Protein AF-D6D326-F1 (afdb_monomer_lite)

Sequence (74 aa):
MEYDNHLDTLGERNSYSKTDPDATFMHMKEDTMKNGQTKPGYNLQIGTENQFLIDFRLFPNPTDTLTLIPFPLL

Secondary structure (DSSP, 8-state):
-HHHHHHHHHTT-S-GGG--TT-EEE--SS-TT-S---EEE-EEEEEEETTEEEEEEEE--S-----SS-----

Organism: NCBI:txid657309

Structure (mmCIF, N/CA/C/O backbone):
data_AF-D6D326-F1
#
_entry.id   AF-D6D326-F1
#
loop_
_atom_site.group_PDB
_atom_site.id
_atom_site.type_symbol
_atom_site.label_atom_id
_atom_site.label_alt_id
_atom_site.label_comp_id
_atom_site.label_asym_id
_atom_site.label_entity_id
_atom_site.label_seq_id
_atom_site.pdbx_PDB_ins_code
_atom_site.Cartn_x
_atom_site.Cartn_y
_atom_site.Cartn_z
_atom_site.occupancy
_atom_site.B_iso_or_equiv
_atom_site.auth_seq_id
_atom_site.auth_comp_id
_atom_site.auth_asym_id
_atom_site.auth_atom_id
_atom_site.pdbx_PDB_model_num
ATOM 1 N N . MET A 1 1 ? -9.902 -20.966 -15.640 1.00 67.38 1 MET A N 1
ATOM 2 C CA . MET A 1 1 ? -9.808 -19.494 -15.741 1.00 67.38 1 MET A CA 1
ATOM 3 C C . MET A 1 1 ? -8.805 -18.929 -14.753 1.00 67.38 1 MET A C 1
ATOM 5 O O . MET A 1 1 ? -7.744 -18.563 -15.221 1.00 67.38 1 MET A O 1
ATOM 9 N N . GLU A 1 2 ? -9.040 -18.913 -13.432 1.00 78.94 2 GLU A N 1
ATOM 10 C CA . GLU A 1 2 ? -8.004 -18.408 -12.499 1.00 78.94 2 GLU A CA 1
ATOM 11 C C . GLU A 1 2 ? -6.676 -19.166 -12.609 1.00 78.94 2 GLU A C 1
ATOM 13 O O . GLU A 1 2 ? -5.626 -18.552 -12.751 1.00 78.94 2 GLU A O 1
ATOM 18 N N . TYR A 1 3 ? -6.724 -20.501 -12.620 1.00 75.50 3 TYR A N 1
ATOM 19 C CA . TYR A 1 3 ? -5.525 -21.330 -12.764 1.00 75.50 3 TYR A CA 1
ATOM 20 C C . TYR A 1 3 ? -4.740 -21.033 -14.056 1.00 75.50 3 TYR A C 1
ATOM 22 O O . TYR A 1 3 ? -3.516 -20.936 -14.030 1.00 75.50 3 TYR A O 1
ATOM 30 N N . ASP A 1 4 ? -5.445 -20.827 -15.169 1.00 84.75 4 ASP A N 1
ATOM 31 C CA . ASP A 1 4 ? -4.829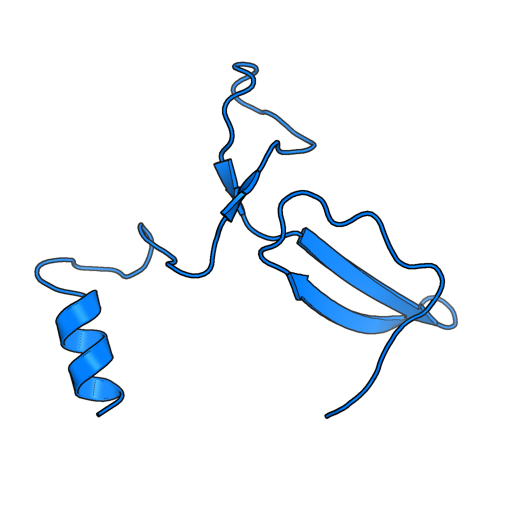 -20.542 -16.470 1.00 84.75 4 ASP A CA 1
ATOM 32 C C . ASP A 1 4 ? -4.209 -19.134 -16.499 1.00 84.75 4 ASP A C 1
ATOM 34 O O . ASP A 1 4 ? -3.108 -18.956 -17.011 1.00 84.75 4 ASP A O 1
ATOM 38 N N . ASN A 1 5 ? -4.862 -18.150 -15.868 1.00 81.56 5 ASN A N 1
ATOM 39 C CA . ASN A 1 5 ? -4.340 -16.787 -15.718 1.00 81.56 5 ASN A CA 1
ATOM 40 C C . ASN A 1 5 ? -3.069 -16.755 -14.857 1.00 81.56 5 ASN A C 1
ATOM 42 O O . ASN A 1 5 ? -2.135 -16.006 -15.141 1.00 81.56 5 ASN A O 1
ATOM 46 N N . HIS A 1 6 ? -3.023 -17.579 -13.809 1.00 78.50 6 HIS A N 1
ATOM 47 C CA . HIS A 1 6 ? -1.833 -17.760 -12.985 1.00 78.50 6 HIS A CA 1
ATOM 48 C C . HIS A 1 6 ? -0.675 -18.350 -13.799 1.00 78.50 6 HIS A C 1
ATOM 50 O O . HIS A 1 6 ? 0.435 -17.828 -13.734 1.00 78.50 6 HIS A O 1
ATOM 56 N N . LEU A 1 7 ? -0.926 -19.383 -14.612 1.00 80.19 7 LEU A N 1
ATOM 57 C CA . LEU A 1 7 ? 0.091 -19.960 -15.498 1.00 80.19 7 LEU A CA 1
ATOM 58 C C . LEU A 1 7 ? 0.616 -18.950 -16.531 1.00 80.19 7 LEU A C 1
ATOM 60 O O . LEU A 1 7 ? 1.827 -18.878 -16.736 1.00 80.19 7 LEU A O 1
ATOM 64 N N . ASP A 1 8 ? -0.265 -18.141 -17.122 1.00 81.31 8 ASP A N 1
ATOM 65 C CA . ASP A 1 8 ? 0.113 -17.087 -18.074 1.00 81.31 8 ASP A CA 1
ATOM 66 C C . ASP A 1 8 ? 0.953 -15.985 -17.404 1.00 81.31 8 ASP A C 1
ATOM 68 O O . ASP A 1 8 ? 2.014 -15.601 -17.895 1.00 81.31 8 ASP A O 1
ATOM 72 N N . THR A 1 9 ? 0.547 -15.550 -16.207 1.00 75.44 9 THR A N 1
ATOM 73 C CA . THR A 1 9 ? 1.273 -14.541 -15.414 1.00 75.44 9 THR A CA 1
ATOM 74 C C . THR A 1 9 ? 2.639 -15.047 -14.939 1.00 75.44 9 THR A C 1
ATOM 76 O O . THR A 1 9 ? 3.603 -14.280 -14.853 1.00 75.44 9 THR A O 1
ATOM 79 N N . LEU A 1 10 ? 2.741 -16.337 -14.607 1.00 78.38 10 LEU A N 1
ATOM 80 C CA . LEU A 1 10 ? 3.990 -16.967 -14.191 1.00 78.38 10 LEU A CA 1
ATOM 81 C C . LEU A 1 10 ? 4.990 -17.036 -15.356 1.00 78.38 10 LEU A C 1
ATOM 83 O O . LEU A 1 10 ? 6.180 -16.774 -15.155 1.00 78.38 10 LEU A O 1
ATOM 87 N N . GLY A 1 11 ? 4.520 -17.363 -16.564 1.00 79.50 11 GLY A N 1
ATOM 88 C CA . GLY A 1 11 ? 5.374 -17.588 -17.728 1.00 79.50 11 GLY A CA 1
ATOM 89 C C . GLY A 1 11 ? 6.486 -18.598 -17.414 1.00 79.50 11 GLY A C 1
ATOM 90 O O . GLY A 1 11 ? 6.245 -19.646 -16.824 1.00 79.50 11 GLY A O 1
ATOM 91 N N . GLU A 1 12 ? 7.735 -18.264 -17.745 1.00 81.25 12 GLU A N 1
ATOM 92 C CA . GLU A 1 12 ? 8.907 -19.111 -17.447 1.00 81.25 12 GLU A CA 1
ATOM 93 C C . GLU A 1 12 ? 9.504 -18.894 -16.042 1.00 81.25 12 GLU A C 1
ATOM 95 O O . GLU A 1 12 ? 10.624 -19.321 -15.744 1.00 81.25 12 GLU A O 1
ATOM 100 N N . ARG A 1 13 ? 8.818 -18.162 -15.160 1.00 71.12 13 ARG A N 1
ATOM 101 C CA . ARG A 1 13 ? 9.386 -17.749 -13.873 1.00 71.12 13 ARG A CA 1
ATOM 102 C C . ARG A 1 13 ? 9.109 -18.776 -12.786 1.00 71.12 13 ARG A C 1
ATOM 104 O O . ARG A 1 13 ? 8.045 -19.366 -12.708 1.00 71.12 13 ARG A O 1
ATOM 111 N N . ASN A 1 14 ? 10.045 -18.887 -11.848 1.00 69.81 14 ASN A N 1
ATOM 112 C CA . ASN A 1 14 ? 9.903 -19.776 -10.690 1.00 69.81 14 ASN A CA 1
ATOM 113 C C . ASN A 1 14 ? 9.149 -19.140 -9.504 1.00 69.81 14 ASN A C 1
ATOM 115 O O . ASN A 1 14 ? 8.946 -19.801 -8.489 1.00 69.81 14 ASN A O 1
ATOM 119 N N . SER A 1 15 ? 8.774 -17.856 -9.581 1.00 63.28 15 SER A N 1
ATOM 120 C CA . SER A 1 15 ? 8.018 -17.176 -8.521 1.00 63.28 15 SER A CA 1
ATOM 121 C C . SER A 1 15 ? 7.321 -15.889 -8.987 1.00 63.28 15 SER A C 1
ATOM 123 O O . SER A 1 15 ? 7.826 -15.124 -9.822 1.00 63.28 15 SER A O 1
ATOM 125 N N . TYR A 1 16 ? 6.196 -15.587 -8.332 1.00 63.56 16 TYR A N 1
ATOM 126 C CA . TYR A 1 16 ? 5.455 -14.323 -8.461 1.00 63.56 16 TYR A CA 1
ATOM 127 C C . TYR A 1 16 ? 6.178 -13.124 -7.823 1.00 63.56 16 TYR A C 1
ATO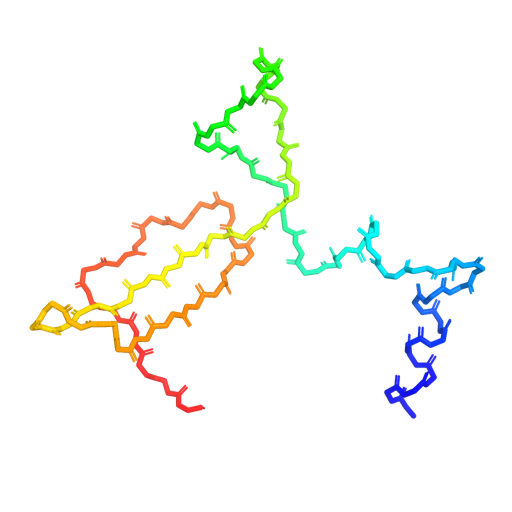M 129 O O . TYR A 1 16 ? 5.831 -11.976 -8.072 1.00 63.56 16 TYR A O 1
ATOM 137 N N . SER A 1 17 ? 7.249 -13.369 -7.060 1.00 56.97 17 SER A N 1
ATOM 138 C CA . SER A 1 17 ? 7.870 -12.380 -6.166 1.00 56.97 17 SER A CA 1
ATOM 139 C C . SER A 1 17 ? 8.454 -11.125 -6.824 1.00 56.97 17 SER A C 1
ATOM 141 O O . SER A 1 17 ? 8.799 -10.192 -6.108 1.00 56.97 17 SER A O 1
ATOM 143 N N . LYS A 1 18 ? 8.618 -11.083 -8.154 1.00 56.53 18 LYS A N 1
ATOM 144 C CA . LYS A 1 18 ? 9.241 -9.934 -8.844 1.00 56.53 18 LYS A CA 1
ATOM 145 C C . LYS A 1 18 ? 8.268 -9.021 -9.588 1.00 56.53 18 LYS A C 1
ATOM 147 O O . LYS A 1 18 ? 8.716 -8.013 -10.126 1.00 56.53 18 LYS A O 1
ATOM 152 N N . THR A 1 19 ? 6.979 -9.352 -9.675 1.00 66.06 19 THR A N 1
ATOM 153 C CA . THR A 1 19 ? 6.020 -8.485 -10.381 1.00 66.06 19 THR A CA 1
ATOM 154 C C . THR A 1 19 ? 4.645 -8.663 -9.778 1.00 66.06 19 THR A C 1
ATOM 156 O O . THR A 1 19 ? 3.908 -9.561 -10.165 1.00 66.06 19 THR A O 1
ATOM 159 N N . ASP A 1 20 ? 4.358 -7.826 -8.794 1.00 74.88 20 ASP A N 1
ATOM 160 C CA . ASP A 1 20 ? 3.007 -7.614 -8.310 1.00 74.88 20 ASP A CA 1
ATOM 161 C C . ASP A 1 20 ? 2.356 -6.556 -9.221 1.00 74.88 20 ASP A C 1
ATOM 163 O O . ASP A 1 20 ? 2.822 -5.411 -9.215 1.00 74.88 20 ASP A O 1
ATOM 167 N N . PRO A 1 21 ? 1.388 -6.932 -10.079 1.00 77.44 21 PRO A N 1
ATOM 168 C CA . PRO A 1 21 ? 0.794 -6.018 -11.053 1.00 77.44 21 PRO A CA 1
ATOM 169 C C . PRO A 1 21 ? -0.061 -4.928 -10.399 1.00 77.44 21 PRO A C 1
ATOM 171 O O . PRO A 1 21 ? -0.269 -3.886 -11.018 1.00 77.44 21 PRO A O 1
ATOM 174 N N . ASP A 1 22 ? -0.513 -5.147 -9.162 1.00 81.00 22 ASP A N 1
ATOM 175 C CA . ASP A 1 22 ? -1.368 -4.208 -8.440 1.00 81.00 22 ASP A CA 1
ATOM 176 C C . ASP A 1 22 ? -0.548 -3.154 -7.674 1.00 81.00 22 ASP A C 1
ATOM 178 O O . ASP A 1 22 ? -1.093 -2.149 -7.220 1.00 81.00 22 ASP A O 1
ATOM 182 N N . ALA A 1 23 ? 0.773 -3.329 -7.560 1.00 84.31 23 ALA A N 1
ATOM 183 C CA . ALA A 1 23 ? 1.650 -2.381 -6.885 1.00 84.31 23 ALA A CA 1
ATOM 184 C C . ALA A 1 23 ? 1.969 -1.164 -7.770 1.00 84.31 23 ALA A C 1
ATOM 186 O O . ALA A 1 23 ? 2.376 -1.291 -8.926 1.00 84.31 23 ALA A O 1
ATOM 187 N N . THR A 1 24 ? 1.915 0.035 -7.185 1.00 86.06 24 THR A N 1
ATOM 188 C CA . THR A 1 24 ? 2.258 1.284 -7.886 1.00 86.06 24 THR A CA 1
ATOM 189 C C . THR A 1 24 ? 3.599 1.830 -7.415 1.00 86.06 24 THR A C 1
ATOM 191 O O . THR A 1 24 ? 3.977 1.697 -6.252 1.00 86.06 24 THR A O 1
ATOM 194 N N . PHE A 1 25 ? 4.335 2.482 -8.317 1.00 86.31 25 PHE A N 1
ATOM 195 C CA . PHE A 1 25 ? 5.577 3.176 -7.984 1.00 86.31 25 PHE A CA 1
ATOM 196 C C . PHE A 1 25 ? 5.304 4.426 -7.141 1.00 86.31 25 PHE A C 1
ATOM 198 O O . PHE A 1 25 ? 4.676 5.377 -7.605 1.00 86.31 25 PHE A O 1
ATOM 205 N N . MET A 1 26 ? 5.821 4.440 -5.914 1.00 86.31 26 MET A N 1
ATOM 206 C CA . MET A 1 26 ? 5.620 5.509 -4.936 1.00 86.31 26 MET A CA 1
ATOM 207 C C . MET A 1 26 ? 6.941 5.981 -4.331 1.00 86.31 26 MET A C 1
ATOM 209 O O . MET A 1 26 ? 7.925 5.238 -4.286 1.00 86.31 26 MET A O 1
ATOM 213 N N . HIS A 1 27 ? 6.968 7.219 -3.835 1.00 85.56 27 HIS A N 1
ATOM 214 C CA . HIS A 1 27 ? 8.054 7.668 -2.967 1.00 85.56 27 HIS A CA 1
ATOM 215 C C . HIS A 1 27 ? 7.892 7.031 -1.587 1.00 85.56 27 HIS A C 1
ATOM 217 O O . HIS A 1 27 ? 6.900 7.256 -0.896 1.00 85.56 27 HIS A O 1
ATOM 223 N N . MET A 1 28 ? 8.879 6.235 -1.184 1.00 85.06 28 MET A N 1
ATOM 224 C CA . MET A 1 28 ? 8.875 5.604 0.133 1.00 85.06 28 MET A CA 1
ATOM 225 C C . MET A 1 28 ? 9.202 6.639 1.213 1.00 85.06 28 MET A C 1
ATOM 227 O O . MET A 1 28 ? 10.082 7.476 1.018 1.00 85.06 28 MET A O 1
ATOM 231 N N . LYS A 1 29 ? 8.535 6.550 2.375 1.00 81.25 29 LYS A N 1
ATOM 232 C CA . LYS A 1 29 ? 8.880 7.369 3.556 1.00 81.25 29 LYS A CA 1
ATOM 233 C C . LYS A 1 29 ? 10.329 7.144 3.983 1.00 81.25 29 LYS A C 1
ATOM 235 O O . LYS A 1 29 ? 11.048 8.090 4.283 1.00 81.25 29 LYS A O 1
ATOM 240 N N . GLU A 1 30 ? 10.745 5.882 3.981 1.00 84.06 30 GLU A N 1
ATOM 241 C CA . GLU A 1 30 ? 12.129 5.488 4.195 1.00 84.06 30 GLU A CA 1
ATOM 242 C C . GLU A 1 30 ? 12.756 5.105 2.859 1.00 84.06 30 GLU A C 1
ATOM 244 O O . GLU A 1 30 ? 12.396 4.102 2.238 1.00 84.06 30 GLU A O 1
ATOM 249 N N . ASP A 1 31 ? 13.719 5.906 2.413 1.00 81.50 31 ASP A N 1
ATOM 250 C CA . ASP A 1 31 ? 14.531 5.570 1.254 1.00 81.50 31 ASP A CA 1
ATOM 251 C C . ASP A 1 31 ? 15.919 5.089 1.685 1.00 81.50 31 ASP A C 1
ATOM 253 O O . ASP A 1 31 ? 16.870 5.864 1.798 1.00 81.50 31 ASP A O 1
ATOM 257 N N . THR A 1 32 ? 16.050 3.776 1.892 1.00 79.75 32 THR A N 1
ATOM 258 C CA . THR A 1 32 ? 17.320 3.123 2.258 1.00 79.75 32 THR A CA 1
ATOM 259 C C . THR A 1 32 ? 18.447 3.421 1.269 1.00 79.75 32 THR A C 1
ATOM 261 O O . THR A 1 32 ? 19.605 3.511 1.665 1.00 79.75 32 THR A O 1
ATOM 264 N N . MET A 1 33 ? 18.112 3.588 -0.014 1.00 85.25 33 MET A N 1
ATOM 265 C CA . MET A 1 33 ? 19.090 3.813 -1.080 1.00 85.25 33 MET A CA 1
ATOM 266 C C . MET A 1 33 ? 19.447 5.295 -1.241 1.00 85.25 33 MET A C 1
ATOM 268 O O . MET A 1 33 ? 20.409 5.604 -1.940 1.00 85.25 33 MET A O 1
ATOM 272 N N . LYS A 1 34 ? 18.700 6.200 -0.585 1.00 84.06 34 LYS A N 1
ATOM 273 C CA . LYS A 1 34 ? 18.871 7.664 -0.621 1.00 84.06 34 LYS A CA 1
ATOM 274 C C . LYS A 1 34 ? 19.023 8.226 -2.039 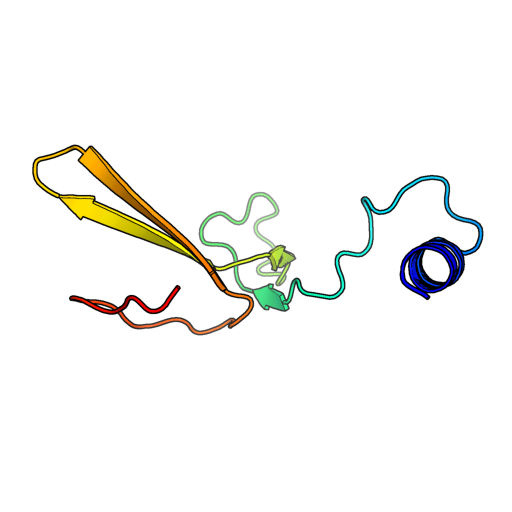1.00 84.06 34 LYS A C 1
ATOM 276 O O . LYS A 1 34 ? 19.755 9.189 -2.256 1.00 84.06 34 LYS A O 1
ATOM 281 N N . ASN A 1 35 ? 18.361 7.605 -3.007 1.00 88.38 35 ASN A N 1
ATOM 282 C CA . ASN A 1 35 ? 18.437 7.963 -4.418 1.00 88.38 35 ASN A CA 1
ATOM 283 C C . ASN A 1 35 ? 17.159 8.655 -4.912 1.00 88.38 35 ASN A C 1
ATOM 285 O O . ASN A 1 35 ? 17.110 9.078 -6.064 1.00 88.38 35 ASN A O 1
ATOM 289 N N . GLY A 1 36 ? 16.130 8.769 -4.063 1.00 82.25 36 GLY A N 1
ATOM 290 C CA . GLY A 1 36 ? 14.855 9.398 -4.402 1.00 82.25 36 GLY A CA 1
ATOM 291 C C . GLY A 1 36 ? 14.045 8.613 -5.434 1.00 82.25 36 GLY A C 1
ATOM 292 O O . GLY A 1 36 ? 13.051 9.127 -5.945 1.00 82.25 36 GLY A O 1
ATOM 293 N N . GLN A 1 37 ? 14.455 7.384 -5.752 1.00 88.94 37 GLN A N 1
ATOM 294 C CA . GLN A 1 37 ? 13.784 6.545 -6.731 1.00 88.94 37 GLN A CA 1
ATOM 295 C C . GLN A 1 37 ? 12.450 6.055 -6.170 1.00 88.94 37 GLN A C 1
ATOM 297 O O . GLN A 1 37 ? 12.365 5.610 -5.021 1.00 88.94 37 GLN A O 1
ATOM 302 N N . THR A 1 38 ? 11.409 6.101 -6.997 1.00 85.25 38 THR A N 1
ATOM 303 C CA . THR A 1 38 ? 10.132 5.482 -6.657 1.00 85.25 38 THR A CA 1
ATOM 304 C C . THR A 1 38 ? 10.282 3.966 -6.631 1.00 85.25 38 THR A C 1
ATOM 306 O O . THR A 1 38 ? 10.975 3.367 -7.457 1.00 85.25 38 THR A O 1
ATOM 309 N N . LYS A 1 39 ? 9.649 3.326 -5.654 1.00 85.88 39 LYS A N 1
ATOM 310 C CA . LYS A 1 39 ? 9.663 1.871 -5.491 1.00 85.88 39 LYS A CA 1
ATOM 311 C C . LYS A 1 39 ? 8.225 1.366 -5.559 1.00 85.88 39 LYS A C 1
ATOM 313 O O . LYS A 1 39 ? 7.325 2.099 -5.146 1.00 85.88 39 LYS A O 1
ATOM 318 N N . PRO A 1 40 ? 7.990 0.167 -6.112 1.00 86.88 40 PRO A N 1
ATOM 319 C CA . PRO A 1 40 ? 6.659 -0.417 -6.096 1.00 86.88 40 PRO A CA 1
ATOM 320 C C . PRO A 1 40 ? 6.232 -0.644 -4.644 1.00 86.88 40 PRO A C 1
ATOM 322 O O . PRO A 1 40 ? 7.025 -1.117 -3.825 1.00 86.88 40 PRO A O 1
ATOM 325 N N . GLY A 1 41 ? 4.992 -0.301 -4.321 1.00 86.44 41 GLY A N 1
ATOM 326 C CA . GLY A 1 41 ? 4.445 -0.514 -2.992 1.00 86.44 41 GLY A CA 1
ATOM 327 C C . GLY A 1 41 ? 2.944 -0.283 -2.928 1.00 86.44 41 GLY A C 1
ATOM 328 O O . GLY A 1 41 ? 2.291 -0.033 -3.942 1.00 86.44 41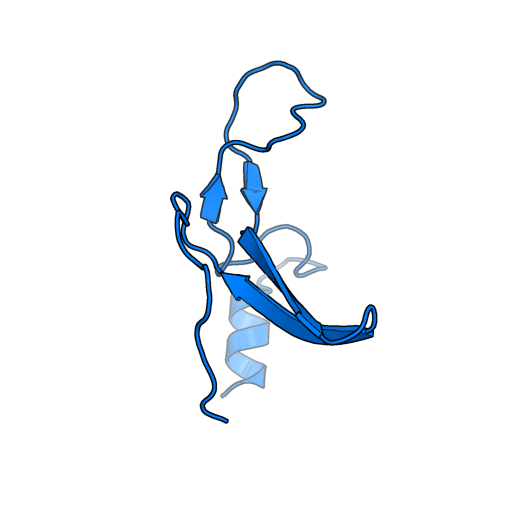 GLY A O 1
ATOM 329 N N . TYR A 1 42 ? 2.439 -0.304 -1.696 1.00 87.56 42 TYR A N 1
ATOM 330 C CA . TYR A 1 42 ? 1.061 0.023 -1.338 1.00 87.56 42 TYR A CA 1
ATOM 331 C C . TYR A 1 42 ? 1.042 1.051 -0.211 1.00 87.56 42 TYR A C 1
ATOM 333 O O . TYR A 1 42 ? 1.905 1.034 0.669 1.00 87.56 42 TYR A O 1
ATOM 341 N N . ASN A 1 43 ? 0.038 1.917 -0.209 1.00 87.06 43 ASN A N 1
ATOM 342 C CA . ASN A 1 43 ? -0.296 2.726 0.949 1.00 87.06 43 ASN A CA 1
ATOM 343 C C . ASN A 1 43 ? -1.116 1.873 1.921 1.00 87.06 43 ASN A C 1
ATOM 345 O O . ASN A 1 43 ? -2.237 1.468 1.621 1.00 87.06 43 ASN A O 1
ATOM 349 N N . LEU A 1 44 ? -0.519 1.564 3.075 1.00 85.25 44 LEU A N 1
ATOM 350 C CA . LEU A 1 44 ? -1.179 0.863 4.174 1.00 85.25 44 LEU A CA 1
ATOM 351 C C . LEU A 1 44 ? -1.952 1.870 5.027 1.00 85.25 44 LEU A C 1
ATOM 353 O O . LEU A 1 44 ? -1.350 2.748 5.649 1.00 85.25 44 LEU A O 1
ATOM 357 N N . GLN A 1 45 ? -3.269 1.699 5.092 1.00 86.69 45 GLN A N 1
ATOM 358 C CA . GLN A 1 45 ? -4.135 2.418 6.019 1.00 86.69 45 GLN A CA 1
ATOM 359 C C . GLN A 1 45 ? -4.631 1.483 7.116 1.00 86.69 45 GLN A C 1
ATOM 361 O O . GLN A 1 45 ? -4.957 0.324 6.860 1.00 86.69 45 GLN A O 1
ATOM 366 N N . ILE A 1 46 ? -4.681 1.999 8.343 1.00 87.50 46 ILE A N 1
ATOM 367 C CA . ILE A 1 46 ? -5.042 1.246 9.541 1.00 87.50 46 ILE A CA 1
ATOM 368 C C . ILE A 1 46 ? -6.112 2.023 10.318 1.00 87.50 46 ILE A C 1
ATOM 370 O O . ILE A 1 46 ? -5.891 3.181 10.673 1.00 87.50 46 ILE A O 1
ATOM 374 N N . GLY A 1 47 ? -7.235 1.370 10.622 1.00 87.44 47 GLY A N 1
ATOM 375 C CA . GLY A 1 47 ? -8.262 1.858 11.540 1.00 87.44 47 GLY A CA 1
ATOM 376 C C . GLY A 1 47 ? -8.041 1.316 12.952 1.00 87.44 47 GLY A C 1
ATOM 377 O O . GLY A 1 47 ? -7.862 0.108 13.138 1.00 87.44 47 GLY A O 1
ATOM 378 N N . THR A 1 48 ? -8.064 2.195 13.957 1.00 86.38 48 THR A N 1
ATOM 379 C CA . THR A 1 48 ? -7.965 1.811 15.372 1.00 86.38 48 THR A CA 1
ATOM 380 C C . THR A 1 48 ? -9.118 2.376 16.197 1.00 86.38 48 THR A C 1
ATOM 382 O O . THR A 1 48 ? -9.581 3.488 15.959 1.00 86.38 48 THR A O 1
ATOM 385 N N . GLU A 1 49 ? -9.573 1.613 17.189 1.00 87.81 49 GLU A N 1
ATOM 386 C CA . GLU A 1 49 ? -10.591 2.022 18.159 1.00 87.81 49 GLU A CA 1
ATOM 387 C C . GLU A 1 49 ? -10.201 1.501 19.545 1.00 87.81 49 GLU A C 1
ATOM 389 O O . GLU A 1 49 ? -9.816 0.346 19.694 1.00 87.81 49 GLU A O 1
ATOM 394 N N . ASN A 1 50 ? -10.255 2.354 20.572 1.00 90.12 50 ASN A N 1
ATOM 395 C CA . ASN A 1 50 ? -9.912 1.999 21.957 1.00 90.12 50 ASN A CA 1
ATOM 396 C C . ASN A 1 50 ? -8.560 1.270 22.119 1.00 90.12 50 ASN A C 1
ATOM 398 O O . ASN A 1 50 ? -8.442 0.356 22.928 1.00 90.12 50 ASN A O 1
ATOM 402 N N . GLN A 1 51 ? -7.533 1.701 21.375 1.00 89.81 51 GLN A N 1
ATOM 403 C CA . GLN A 1 51 ? -6.196 1.077 21.327 1.00 89.81 51 GLN A CA 1
ATOM 404 C C . GLN A 1 51 ? -6.155 -0.321 20.681 1.00 89.81 51 GLN A C 1
ATOM 406 O O . GLN A 1 51 ? -5.123 -0.988 20.731 1.00 89.81 51 GLN A O 1
ATOM 411 N N . PHE A 1 52 ? -7.234 -0.743 20.026 1.00 89.31 52 PHE A N 1
ATOM 412 C CA . PHE A 1 52 ? -7.291 -1.965 19.234 1.00 89.31 52 PHE A CA 1
ATOM 413 C C . PHE A 1 52 ? -7.258 -1.662 17.740 1.00 89.31 52 PHE A C 1
ATOM 415 O O . PHE A 1 52 ? -7.753 -0.633 17.284 1.00 89.31 52 PHE A O 1
ATOM 422 N N . LEU A 1 53 ? -6.671 -2.585 16.979 1.00 88.44 53 LEU A N 1
ATOM 423 C CA . LEU A 1 53 ? -6.758 -2.624 15.524 1.00 88.44 53 LEU A CA 1
ATOM 424 C C . LEU A 1 53 ? -8.144 -3.146 15.129 1.00 88.44 53 LEU A C 1
ATOM 426 O O . LEU A 1 53 ? -8.505 -4.244 15.548 1.00 88.44 53 LEU A O 1
ATOM 430 N N . ILE A 1 54 ? -8.888 -2.389 14.323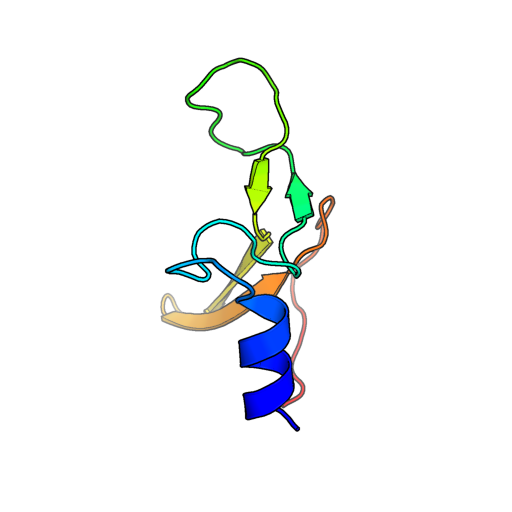 1.00 90.12 54 ILE A N 1
ATOM 431 C CA . ILE A 1 54 ? -10.232 -2.787 13.874 1.00 90.12 54 ILE A CA 1
ATOM 432 C C . ILE A 1 54 ? -10.320 -3.058 12.369 1.00 90.12 54 ILE A C 1
ATOM 434 O O . ILE A 1 54 ? -11.117 -3.900 11.968 1.00 90.12 54 ILE A O 1
ATOM 438 N N . ASP A 1 55 ? -9.506 -2.394 11.541 1.00 87.62 55 ASP A N 1
ATOM 439 C CA . ASP A 1 55 ? -9.464 -2.615 10.088 1.00 87.62 55 ASP A CA 1
ATOM 440 C C . ASP A 1 55 ? -8.083 -2.245 9.522 1.00 87.62 55 ASP A C 1
ATOM 442 O O . ASP A 1 55 ? -7.364 -1.413 10.087 1.00 87.62 55 ASP A O 1
ATOM 446 N N . PHE A 1 56 ? -7.707 -2.849 8.398 1.00 87.56 56 PHE A N 1
ATOM 447 C CA . PHE A 1 56 ? -6.543 -2.456 7.614 1.00 87.56 56 PHE A CA 1
ATOM 448 C C . PHE A 1 56 ? -6.804 -2.687 6.127 1.00 87.56 56 PHE A C 1
ATOM 450 O O . PHE A 1 56 ? -7.431 -3.670 5.735 1.00 87.56 56 PHE A O 1
ATOM 457 N N . ARG A 1 57 ? -6.287 -1.798 5.279 1.00 86.25 57 ARG A N 1
ATOM 458 C CA . ARG A 1 57 ? -6.403 -1.922 3.822 1.00 86.25 57 ARG A CA 1
ATOM 459 C C . ARG A 1 57 ? -5.131 -1.455 3.129 1.00 86.25 57 ARG A C 1
ATOM 461 O O . ARG A 1 57 ? -4.420 -0.579 3.626 1.00 86.25 57 ARG A O 1
ATOM 468 N N . LEU A 1 58 ? -4.857 -2.065 1.981 1.00 86.12 58 LEU A N 1
ATOM 469 C CA . LEU A 1 58 ? -3.753 -1.713 1.094 1.00 86.12 58 LEU A CA 1
ATOM 470 C C . LEU A 1 58 ? -4.321 -1.019 -0.138 1.00 86.12 58 LEU A C 1
ATOM 472 O O . LEU A 1 58 ? -5.201 -1.561 -0.803 1.00 86.12 58 LEU A O 1
ATOM 476 N N . PHE A 1 59 ? -3.807 0.166 -0.445 1.00 85.12 59 PHE A N 1
ATOM 477 C CA . PHE A 1 59 ? -4.220 0.935 -1.611 1.00 85.12 59 PHE A CA 1
ATOM 478 C C . PHE A 1 59 ? -3.044 1.138 -2.566 1.00 85.12 59 PHE A C 1
ATOM 480 O O . PHE A 1 59 ? -1.952 1.500 -2.125 1.00 85.12 59 PHE A O 1
ATOM 487 N N . PRO A 1 60 ? -3.244 0.971 -3.881 1.00 85.44 60 PRO A N 1
ATOM 488 C CA . PRO A 1 60 ? -2.190 1.175 -4.870 1.00 85.44 60 PRO A CA 1
ATOM 489 C C . PRO A 1 60 ? -2.023 2.653 -5.258 1.00 85.44 60 PRO A C 1
ATOM 491 O O . PRO A 1 60 ? -1.256 2.980 -6.155 1.00 85.44 60 PRO A O 1
ATOM 494 N N . ASN A 1 61 ? -2.755 3.578 -4.640 1.00 83.88 61 ASN A N 1
ATOM 495 C CA . ASN A 1 61 ? -2.776 4.974 -5.074 1.00 83.88 61 ASN A CA 1
ATOM 496 C C . ASN A 1 61 ? -1.545 5.728 -4.547 1.00 83.88 61 ASN A C 1
ATOM 498 O O . ASN A 1 61 ? -1.383 5.781 -3.335 1.00 83.88 61 ASN A O 1
ATOM 502 N N . PRO A 1 62 ? -0.720 6.378 -5.390 1.00 70.06 62 PRO A N 1
ATOM 503 C CA . PRO A 1 62 ? 0.543 7.009 -4.983 1.00 70.06 62 PRO A CA 1
ATOM 504 C C . PRO A 1 62 ? 0.385 8.279 -4.141 1.00 70.06 62 PRO A C 1
ATOM 506 O O . PRO A 1 62 ? 1.337 8.734 -3.509 1.00 70.06 62 PRO A O 1
ATOM 509 N N . THR A 1 63 ? -0.805 8.872 -4.136 1.00 66.19 63 THR A N 1
ATOM 510 C CA . THR A 1 63 ? -1.110 10.126 -3.440 1.00 66.19 63 THR A CA 1
ATOM 511 C C . THR A 1 63 ? -2.366 9.932 -2.612 1.00 66.19 63 THR A C 1
ATOM 513 O O . THR A 1 63 ? -3.430 10.459 -2.922 1.00 66.19 63 THR A O 1
ATOM 516 N N . ASP A 1 64 ? -2.246 9.100 -1.587 1.00 60.75 64 ASP A N 1
ATOM 517 C CA . ASP A 1 64 ? -3.337 8.843 -0.663 1.00 60.75 64 ASP A CA 1
ATOM 518 C C . ASP A 1 64 ? -3.260 9.831 0.509 1.00 60.75 64 ASP A C 1
ATOM 520 O O . ASP A 1 64 ? -2.420 9.710 1.403 1.00 60.75 64 ASP A O 1
ATOM 524 N N . THR A 1 65 ? -4.063 10.892 0.438 1.00 57.75 65 THR A N 1
ATOM 525 C CA . THR A 1 65 ? -4.077 12.009 1.399 1.00 57.75 65 THR A CA 1
ATOM 526 C C . THR A 1 65 ? -5.373 12.103 2.207 1.00 57.75 65 THR A C 1
ATOM 528 O O . THR A 1 65 ? -5.685 13.174 2.724 1.00 57.75 65 THR A O 1
ATOM 531 N N . LEU A 1 66 ? -6.133 11.016 2.370 1.00 63.31 66 LEU A N 1
ATOM 532 C CA . LEU A 1 66 ? -7.269 10.956 3.309 1.00 63.31 66 LEU A CA 1
ATOM 533 C C . LEU A 1 66 ? -7.118 9.681 4.158 1.00 63.31 66 LEU A C 1
ATOM 535 O O . LEU A 1 66 ? -6.691 8.673 3.620 1.00 63.31 66 LEU A O 1
ATOM 539 N N . THR A 1 67 ? -7.329 9.676 5.484 1.00 58.88 67 THR A N 1
ATOM 540 C CA . THR A 1 67 ? -8.660 9.728 6.129 1.00 58.88 67 THR A CA 1
ATOM 541 C C . THR A 1 67 ? -8.670 10.270 7.579 1.00 58.88 67 THR A C 1
ATOM 543 O O . THR A 1 67 ? -7.765 9.968 8.352 1.00 58.88 67 THR A O 1
ATOM 546 N N . LEU A 1 68 ? -9.763 10.934 8.000 1.00 59.81 68 LEU A N 1
ATOM 547 C CA . LEU A 1 68 ? -10.129 11.134 9.422 1.00 59.81 68 LEU A CA 1
ATOM 548 C C . LEU A 1 68 ? -11.211 10.130 9.893 1.00 59.81 68 LEU A C 1
ATOM 550 O O . LEU A 1 68 ? -11.130 9.723 11.040 1.00 59.81 68 LEU A O 1
ATOM 554 N N . ILE A 1 69 ? -12.136 9.681 9.016 1.00 61.12 69 ILE A N 1
ATOM 555 C CA . ILE A 1 69 ? -12.882 8.384 9.015 1.00 61.12 69 ILE A CA 1
ATOM 556 C C . ILE A 1 69 ? -13.487 8.210 7.598 1.00 61.12 69 ILE A C 1
ATOM 558 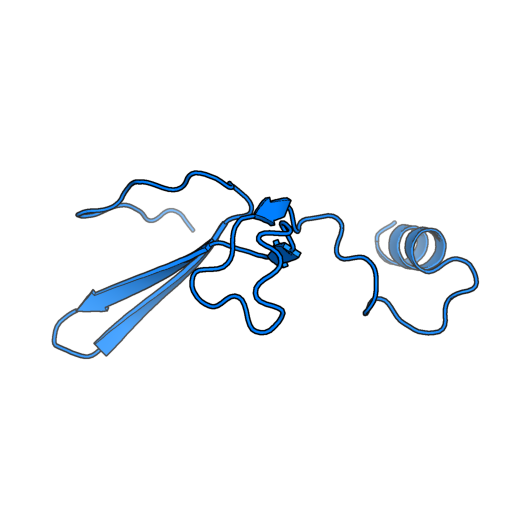O O . ILE A 1 69 ? -14.285 9.074 7.229 1.00 61.12 69 ILE A O 1
ATOM 562 N N . PRO A 1 70 ? -13.065 7.255 6.737 1.00 59.25 70 PRO A N 1
ATOM 563 C CA . PRO A 1 70 ? -13.966 6.211 6.165 1.00 59.25 70 PRO A CA 1
ATOM 564 C C . PRO A 1 70 ? -13.286 4.869 5.724 1.00 59.25 70 PRO A C 1
ATOM 566 O O . PRO A 1 70 ? -12.073 4.844 5.594 1.00 59.25 70 PRO A O 1
ATOM 569 N N . PHE A 1 71 ? -13.936 3.735 5.371 1.00 55.25 71 PHE A N 1
ATOM 570 C CA . PHE A 1 71 ? -15.353 3.295 5.349 1.00 55.25 71 PHE A CA 1
ATOM 571 C C . PHE A 1 71 ? -15.487 1.742 5.279 1.00 55.25 71 PHE A C 1
ATOM 573 O O . PHE A 1 71 ? -14.654 1.088 4.650 1.00 55.25 71 PHE A O 1
ATOM 580 N N . PRO A 1 72 ? -16.606 1.166 5.777 1.00 64.50 72 PRO A N 1
ATOM 581 C CA . PRO A 1 72 ? -17.148 -0.119 5.316 1.00 64.50 72 PRO A CA 1
ATOM 582 C C . PRO A 1 72 ? -17.833 0.065 3.943 1.00 64.50 72 PRO A C 1
ATOM 584 O O . PRO A 1 72 ? -18.451 1.091 3.683 1.00 64.50 72 PRO A O 1
ATOM 587 N N . LEU A 1 73 ? -17.716 -0.871 3.006 1.00 52.75 73 LEU A N 1
ATOM 588 C CA . LEU A 1 73 ? -18.672 -1.972 2.860 1.00 52.75 73 LEU A CA 1
ATOM 589 C C . LEU A 1 73 ? -17.932 -3.275 2.548 1.00 52.75 73 LEU A C 1
ATOM 591 O O . LEU A 1 73 ? -16.895 -3.247 1.886 1.00 52.75 73 LEU A O 1
ATOM 595 N N . LEU A 1 74 ? -18.492 -4.351 3.103 1.00 50.16 74 LEU A N 1
ATOM 596 C CA . LEU A 1 74 ? -18.134 -5.757 2.907 1.00 50.16 74 LEU A CA 1
ATOM 597 C C . LEU A 1 74 ? -17.706 -6.095 1.476 1.00 50.16 74 LEU A C 1
ATOM 599 O O . LEU A 1 74 ? -18.416 -5.657 0.542 1.00 50.16 74 LEU A O 1
#

Foldseek 3Di:
DVVVVVCVCCPVHPDPVPDDPQWAFEQDPDDPVPPRGTDTAWDKDFDDDPNDTDDIDTHNDRDDDDDPDDDDDD

Radius of gyration: 16.56 Å; chains: 1; bounding box: 38×33×40 Å

pLDDT: mean 77.87, std 11.14, range [50.16, 90.12]